Protein AF-A0A8S9RR92-F1 (afdb_monomer_lite)

Structure (mmCIF, N/CA/C/O backbone):
data_AF-A0A8S9RR92-F1
#
_entry.id   AF-A0A8S9RR92-F1
#
loop_
_atom_site.group_PDB
_atom_site.id
_atom_site.type_symbol
_atom_site.label_atom_id
_atom_site.label_alt_id
_atom_site.label_comp_id
_atom_site.label_asym_id
_atom_site.label_entity_id
_atom_site.label_seq_id
_atom_site.pdbx_PDB_ins_code
_atom_site.Cartn_x
_atom_site.Cartn_y
_atom_site.Cartn_z
_atom_site.occupancy
_atom_site.B_iso_or_equiv
_atom_site.auth_seq_id
_atom_site.auth_comp_id
_atom_site.auth_asym_id
_atom_site.auth_atom_id
_atom_site.pdbx_PDB_model_num
ATOM 1 N N . MET A 1 1 ? 17.350 -17.544 -21.702 1.00 54.25 1 MET A N 1
ATOM 2 C CA . MET A 1 1 ? 17.001 -16.109 -21.826 1.00 54.25 1 MET A CA 1
ATOM 3 C C . MET A 1 1 ? 16.226 -15.563 -20.614 1.00 54.25 1 MET A C 1
ATOM 5 O O . MET A 1 1 ? 16.080 -14.356 -20.531 1.00 54.25 1 MET A O 1
ATOM 9 N N . GLU A 1 2 ? 15.805 -16.392 -19.646 1.00 56.56 2 GLU A N 1
ATOM 10 C CA . GLU A 1 2 ? 15.041 -15.963 -18.448 1.00 56.56 2 GLU A CA 1
ATOM 11 C C . GLU A 1 2 ? 15.918 -15.575 -17.231 1.00 56.56 2 GLU A C 1
ATOM 13 O O . GLU A 1 2 ? 15.430 -15.015 -16.256 1.00 56.56 2 GLU A O 1
ATOM 18 N N . GLU A 1 3 ? 17.230 -15.828 -17.272 1.00 54.72 3 GLU A N 1
ATOM 19 C CA . GLU A 1 3 ? 18.135 -15.647 -16.118 1.00 54.72 3 GLU A CA 1
ATOM 20 C C . GLU A 1 3 ? 18.650 -14.202 -15.940 1.00 54.72 3 GLU A C 1
ATOM 22 O O . GLU A 1 3 ? 19.183 -13.842 -14.895 1.00 54.72 3 GLU A O 1
ATOM 27 N N . LEU A 1 4 ? 18.460 -13.332 -16.940 1.00 56.84 4 LEU A N 1
ATOM 28 C CA . LEU A 1 4 ? 18.869 -11.919 -16.877 1.00 56.84 4 LEU A CA 1
ATOM 29 C C . LEU A 1 4 ? 17.819 -11.010 -16.220 1.00 56.84 4 LEU A C 1
ATOM 31 O O . LEU A 1 4 ? 18.132 -9.880 -15.841 1.00 56.84 4 LEU A O 1
ATOM 35 N N . VAL A 1 5 ? 16.583 -11.490 -16.054 1.00 64.44 5 VAL A N 1
ATOM 36 C CA . VAL A 1 5 ? 15.483 -10.723 -15.447 1.00 64.44 5 VAL A CA 1
ATOM 37 C C . VAL A 1 5 ? 15.742 -10.427 -13.957 1.00 64.44 5 VAL A C 1
ATOM 39 O O . VAL A 1 5 ? 15.617 -9.262 -13.570 1.00 64.44 5 VAL A O 1
ATOM 42 N N . PRO A 1 6 ? 16.185 -11.394 -13.122 1.00 60.12 6 PRO A N 1
ATOM 43 C CA . PRO A 1 6 ? 16.526 -11.138 -11.719 1.00 60.12 6 PRO A CA 1
ATOM 44 C C . PRO A 1 6 ? 17.733 -10.204 -11.560 1.00 60.12 6 PRO A C 1
ATOM 46 O O . PRO A 1 6 ? 17.743 -9.339 -10.688 1.00 60.12 6 PRO A O 1
ATOM 49 N N . LEU A 1 7 ? 18.732 -10.323 -12.439 1.00 63.88 7 LEU A N 1
ATOM 50 C CA . LEU A 1 7 ? 19.932 -9.482 -12.423 1.00 63.88 7 LEU A CA 1
ATOM 51 C C . LEU A 1 7 ? 19.608 -8.022 -12.792 1.00 63.88 7 LEU A C 1
ATOM 53 O O . LEU A 1 7 ? 20.133 -7.083 -12.194 1.00 63.88 7 LEU A O 1
ATOM 57 N N . LEU A 1 8 ? 18.688 -7.812 -13.739 1.00 62.25 8 LEU A N 1
ATOM 58 C CA . LEU A 1 8 ? 18.192 -6.484 -14.108 1.00 62.25 8 LEU A CA 1
ATOM 59 C C . LEU A 1 8 ? 17.372 -5.833 -12.979 1.00 62.25 8 LEU A C 1
ATOM 61 O O . LEU A 1 8 ? 17.402 -4.617 -12.800 1.00 62.25 8 LEU A O 1
ATOM 65 N N . LEU A 1 9 ? 16.643 -6.634 -12.202 1.00 58.72 9 LEU A N 1
ATOM 66 C CA . LEU A 1 9 ? 15.963 -6.179 -10.987 1.00 58.72 9 LEU A CA 1
ATOM 67 C C . LEU A 1 9 ? 16.964 -5.840 -9.873 1.00 58.72 9 LEU A C 1
ATOM 69 O O . LEU A 1 9 ? 16.770 -4.849 -9.180 1.00 58.72 9 LEU A O 1
ATOM 73 N N . SER A 1 10 ? 18.060 -6.596 -9.759 1.00 59.53 10 SER A N 1
ATOM 74 C CA . SER A 1 10 ? 19.129 -6.356 -8.779 1.00 59.53 10 SER A CA 1
ATOM 75 C C . SER A 1 10 ? 20.015 -5.145 -9.109 1.00 59.53 10 SER A C 1
ATOM 77 O O . SER A 1 10 ? 20.606 -4.561 -8.205 1.00 59.53 10 SER A O 1
ATOM 79 N N . THR A 1 11 ? 20.132 -4.769 -10.385 1.00 60.22 11 THR A N 1
ATOM 80 C CA . THR A 1 11 ? 20.905 -3.597 -10.851 1.00 60.22 11 THR A CA 1
ATOM 81 C C . THR A 1 11 ? 20.082 -2.308 -10.891 1.00 60.22 11 THR A C 1
ATOM 83 O O . THR A 1 11 ? 20.642 -1.212 -10.963 1.00 60.22 11 THR A O 1
ATOM 86 N N . ARG A 1 12 ? 18.749 -2.395 -10.792 1.00 59.75 12 ARG A N 1
ATOM 87 C CA . ARG A 1 12 ? 17.899 -1.236 -10.509 1.00 59.75 12 ARG A CA 1
ATOM 88 C C . ARG A 1 12 ? 18.118 -0.836 -9.053 1.00 59.75 12 ARG A C 1
ATOM 90 O O . ARG A 1 12 ? 17.642 -1.532 -8.174 1.00 59.75 12 ARG A O 1
ATOM 97 N N . HIS A 1 13 ? 18.861 0.257 -8.850 1.00 67.94 13 HIS A N 1
ATOM 98 C CA . HIS A 1 13 ? 19.120 1.003 -7.606 1.00 67.94 13 HIS A CA 1
ATOM 99 C C . HIS A 1 13 ? 18.571 0.349 -6.320 1.00 67.94 13 HIS A C 1
ATOM 101 O O . HIS A 1 13 ? 17.349 0.240 -6.222 1.00 67.94 13 HIS A O 1
ATOM 107 N N . PRO A 1 14 ? 19.400 0.032 -5.302 1.00 66.94 14 PRO A N 1
ATOM 108 C CA . PRO A 1 14 ? 18.986 -0.706 -4.093 1.00 66.94 14 PRO A CA 1
ATOM 109 C C . PRO A 1 14 ? 17.749 -0.116 -3.397 1.00 66.94 14 PRO A C 1
ATOM 111 O O . PRO A 1 14 ? 16.910 -0.849 -2.885 1.00 66.94 14 PRO A O 1
ATOM 114 N N . PHE A 1 15 ? 17.572 1.201 -3.504 1.00 69.62 15 PHE A N 1
ATOM 115 C CA . PHE A 1 15 ? 16.377 1.933 -3.089 1.00 69.62 15 PHE A CA 1
ATOM 116 C C . PHE A 1 15 ? 15.057 1.364 -3.652 1.00 69.62 15 PHE A C 1
ATOM 118 O O . PHE A 1 15 ? 14.045 1.307 -2.966 1.00 69.62 15 PHE A O 1
ATOM 125 N N . THR A 1 16 ? 15.056 0.903 -4.903 1.00 75.25 16 THR A N 1
ATOM 126 C CA . THR A 1 16 ? 13.878 0.322 -5.569 1.00 75.25 16 THR A CA 1
ATOM 127 C C . THR A 1 16 ? 13.505 -1.031 -4.971 1.00 75.25 16 THR A C 1
ATOM 129 O O . THR A 1 16 ? 12.319 -1.339 -4.863 1.00 75.25 16 THR A O 1
ATOM 132 N N . ALA A 1 17 ? 14.502 -1.835 -4.586 1.00 80.12 17 ALA A N 1
ATOM 133 C CA . ALA A 1 17 ? 14.278 -3.127 -3.948 1.00 80.12 17 ALA A CA 1
ATOM 134 C C . ALA A 1 17 ? 13.691 -2.945 -2.541 1.00 80.12 17 ALA A C 1
ATOM 136 O O . ALA A 1 17 ? 12.688 -3.575 -2.218 1.00 80.12 17 ALA A O 1
ATOM 137 N N . GLU A 1 18 ? 14.243 -2.016 -1.759 1.00 82.38 18 GLU A N 1
ATOM 138 C CA . GLU A 1 18 ? 13.765 -1.685 -0.412 1.00 82.38 18 GLU A CA 1
ATOM 139 C C . GLU A 1 18 ? 12.327 -1.140 -0.427 1.00 82.38 18 GLU A C 1
ATOM 141 O O . GLU A 1 18 ? 11.462 -1.610 0.314 1.00 82.38 18 GLU A O 1
ATOM 146 N N . VAL A 1 19 ? 12.020 -0.211 -1.341 1.00 83.50 19 VAL A N 1
ATOM 147 C CA . VAL A 1 19 ? 10.655 0.312 -1.519 1.00 83.50 19 VAL A CA 1
ATOM 148 C C . VAL A 1 19 ? 9.675 -0.800 -1.904 1.00 83.50 19 VAL A C 1
ATOM 150 O O . VAL A 1 19 ? 8.551 -0.823 -1.402 1.00 83.50 19 VAL A O 1
ATOM 153 N N . LEU A 1 20 ? 10.074 -1.736 -2.773 1.00 83.56 20 LEU A N 1
ATOM 154 C CA . LEU A 1 20 ? 9.211 -2.844 -3.188 1.00 83.56 20 LEU A CA 1
ATOM 155 C C . LEU A 1 20 ? 9.000 -3.872 -2.067 1.00 83.56 20 LEU A C 1
ATOM 157 O O . LEU A 1 20 ? 7.897 -4.403 -1.940 1.00 83.56 20 LEU A O 1
ATOM 161 N N . GLU A 1 21 ? 10.014 -4.135 -1.242 1.00 86.25 21 GLU A N 1
ATOM 162 C CA . GLU A 1 21 ? 9.907 -5.006 -0.069 1.00 86.25 21 GLU A CA 1
ATOM 163 C C . GLU A 1 21 ? 8.936 -4.426 0.965 1.00 86.25 21 GLU A C 1
ATOM 165 O O . GLU A 1 21 ? 7.990 -5.104 1.380 1.00 86.25 21 GLU A O 1
ATOM 170 N N . LEU A 1 22 ? 9.112 -3.150 1.323 1.00 85.69 22 LEU A N 1
ATOM 171 C CA . LEU A 1 22 ? 8.226 -2.450 2.253 1.00 85.69 22 LEU A CA 1
ATOM 172 C C . LEU A 1 22 ? 6.790 -2.392 1.717 1.00 85.69 22 LEU A C 1
ATOM 174 O O . LEU A 1 22 ? 5.843 -2.722 2.436 1.00 85.69 22 LEU A O 1
ATOM 178 N N . ALA A 1 23 ? 6.617 -2.054 0.436 1.00 81.81 23 ALA A N 1
ATOM 179 C CA . ALA A 1 23 ? 5.306 -2.039 -0.205 1.00 81.81 23 ALA A CA 1
ATOM 180 C C . ALA A 1 23 ? 4.676 -3.441 -0.276 1.00 81.81 23 ALA A C 1
ATOM 182 O O . ALA A 1 23 ? 3.466 -3.590 -0.100 1.00 81.81 23 ALA A O 1
ATOM 183 N N . GLY A 1 24 ? 5.483 -4.484 -0.483 1.00 84.75 24 GLY A N 1
ATOM 184 C CA . GLY A 1 24 ? 5.040 -5.874 -0.471 1.00 84.75 24 GLY A CA 1
ATOM 185 C C . GLY A 1 24 ? 4.576 -6.337 0.905 1.00 84.75 24 GLY A C 1
ATOM 186 O O . GLY A 1 24 ? 3.559 -7.023 1.006 1.00 84.75 24 GLY A O 1
ATOM 187 N N . ASN A 1 25 ? 5.265 -5.930 1.969 1.00 88.12 25 ASN A N 1
ATOM 188 C CA . ASN A 1 25 ? 4.868 -6.245 3.339 1.00 88.12 25 ASN A CA 1
ATOM 189 C C . ASN A 1 25 ? 3.569 -5.526 3.731 1.00 88.12 25 ASN A C 1
ATOM 191 O O . ASN A 1 25 ? 2.653 -6.174 4.236 1.00 88.12 25 ASN A O 1
ATOM 195 N N . ALA A 1 26 ? 3.426 -4.243 3.385 1.00 83.06 26 ALA A N 1
ATOM 196 C CA . ALA A 1 26 ? 2.175 -3.506 3.577 1.00 83.06 26 ALA A CA 1
ATOM 197 C C . ALA A 1 26 ? 1.006 -4.112 2.770 1.00 83.06 26 ALA A C 1
ATOM 199 O O . ALA A 1 26 ? -0.104 -4.258 3.275 1.00 83.06 26 ALA A O 1
ATOM 200 N N . SER A 1 27 ? 1.252 -4.534 1.524 1.00 82.75 27 SER A N 1
ATOM 201 C CA . SER A 1 27 ? 0.245 -5.174 0.664 1.00 82.75 27 SER A CA 1
ATOM 202 C C . SER A 1 27 ? -0.281 -6.490 1.251 1.00 82.75 27 SER A C 1
ATOM 204 O O . SER A 1 27 ? -1.473 -6.781 1.129 1.00 82.75 27 SER A O 1
ATOM 206 N N . LYS A 1 28 ? 0.593 -7.286 1.887 1.00 85.19 28 LYS A N 1
ATOM 207 C CA . LYS A 1 28 ? 0.217 -8.536 2.569 1.00 85.19 28 LYS A CA 1
ATOM 208 C C . LYS A 1 28 ? -0.677 -8.266 3.777 1.00 85.19 28 LYS A C 1
ATOM 210 O O . LYS A 1 28 ? -1.688 -8.948 3.927 1.00 85.19 28 LYS A O 1
ATOM 215 N N . ASP A 1 29 ? -0.327 -7.267 4.583 1.00 84.69 29 ASP A N 1
ATOM 216 C CA . ASP A 1 29 ? -1.099 -6.865 5.764 1.00 84.69 29 ASP A CA 1
ATOM 217 C C . ASP A 1 29 ? -2.502 -6.366 5.377 1.00 84.69 29 ASP A C 1
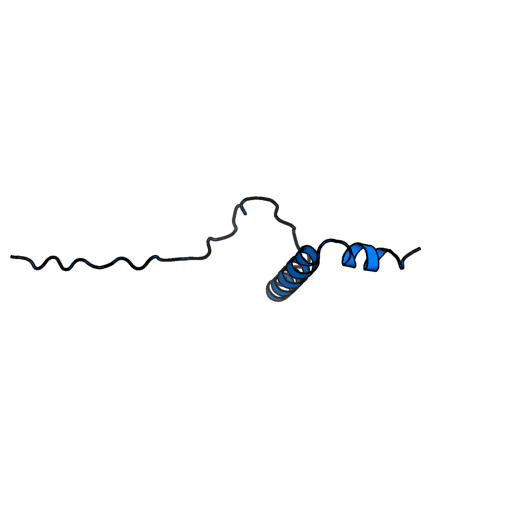ATOM 219 O O . ASP A 1 29 ? -3.518 -6.792 5.926 1.00 84.69 29 ASP A O 1
ATOM 223 N N . LEU A 1 30 ? -2.576 -5.578 4.301 1.00 78.31 30 LEU A N 1
ATOM 224 C CA . LEU A 1 30 ? -3.824 -5.051 3.742 1.00 78.31 30 LEU A CA 1
ATOM 225 C C . LEU A 1 30 ? -4.604 -6.062 2.874 1.00 78.31 30 LEU A C 1
ATOM 227 O O . LEU A 1 30 ? -5.659 -5.721 2.340 1.00 78.31 30 LEU A O 1
ATOM 231 N N . LYS A 1 31 ? -4.113 -7.302 2.704 1.00 83.19 31 LYS A N 1
ATOM 232 C CA . LYS A 1 31 ? -4.696 -8.361 1.844 1.00 83.19 31 LYS A CA 1
ATOM 233 C C . LYS A 1 31 ? -4.962 -7.931 0.391 1.00 83.19 31 LYS A C 1
ATOM 235 O O . LYS A 1 31 ? -5.822 -8.501 -0.287 1.00 83.19 31 LYS A O 1
ATOM 240 N N . VAL A 1 32 ? -4.212 -6.959 -0.122 1.00 76.19 32 VAL A N 1
ATOM 241 C CA . VAL A 1 32 ? -4.308 -6.509 -1.517 1.00 76.19 32 VAL A CA 1
ATOM 242 C C . VAL A 1 32 ? -3.275 -7.239 -2.378 1.00 76.19 32 VAL A C 1
ATOM 244 O O . VAL A 1 32 ? -2.176 -7.553 -1.931 1.00 76.19 32 VAL A O 1
ATOM 247 N N . LYS A 1 33 ? -3.639 -7.571 -3.624 1.00 75.12 33 LYS A N 1
ATOM 248 C CA . LYS A 1 33 ? -2.794 -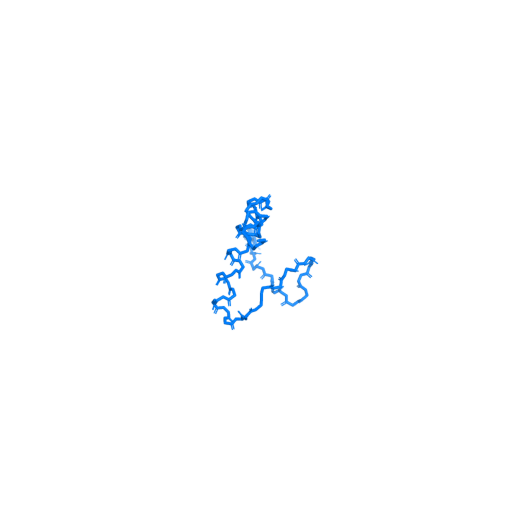8.366 -4.544 1.00 75.12 33 LYS A CA 1
ATOM 249 C C . LYS A 1 33 ? -1.869 -7.530 -5.435 1.00 75.12 33 LYS A C 1
ATOM 251 O O . LYS A 1 33 ? -1.039 -8.101 -6.134 1.00 75.12 33 LYS A O 1
ATOM 256 N N . ARG A 1 34 ? -2.052 -6.207 -5.491 1.00 75.31 34 ARG A N 1
ATOM 257 C CA . ARG A 1 34 ? -1.327 -5.322 -6.414 1.00 75.31 34 ARG A CA 1
ATOM 258 C C . ARG A 1 34 ? -0.700 -4.160 -5.656 1.00 75.31 34 ARG A C 1
ATOM 260 O O . ARG A 1 34 ? -1.406 -3.424 -4.977 1.00 75.31 34 ARG A O 1
ATOM 267 N N . ILE A 1 35 ? 0.609 -4.000 -5.829 1.00 70.69 35 ILE A N 1
ATOM 268 C CA . ILE A 1 35 ? 1.371 -2.840 -5.368 1.00 70.69 35 ILE A CA 1
ATOM 269 C C . ILE A 1 35 ? 1.295 -1.785 -6.475 1.00 70.69 35 ILE A C 1
ATOM 271 O O . ILE A 1 35 ? 1.847 -1.980 -7.558 1.00 70.69 35 ILE A O 1
ATOM 275 N N . THR A 1 36 ? 0.586 -0.685 -6.227 1.00 72.38 36 THR A N 1
ATOM 276 C CA . THR A 1 36 ? 0.526 0.450 -7.156 1.00 72.38 36 THR A CA 1
ATOM 277 C C . THR A 1 36 ? 1.660 1.412 -6.817 1.00 72.38 36 THR A C 1
ATOM 279 O O . THR A 1 36 ? 1.695 1.961 -5.720 1.00 72.38 36 THR A O 1
ATOM 282 N N . LEU A 1 37 ? 2.595 1.628 -7.748 1.00 65.94 37 LEU A N 1
ATOM 283 C CA . LEU A 1 37 ? 3.595 2.692 -7.630 1.00 65.94 37 LEU A CA 1
ATOM 284 C C . LEU A 1 37 ? 2.891 4.039 -7.809 1.00 65.94 37 LEU A C 1
ATOM 286 O O . LEU A 1 37 ? 2.605 4.451 -8.934 1.00 65.94 37 LEU A O 1
ATOM 290 N N . ILE A 1 38 ? 2.581 4.710 -6.702 1.00 65.62 38 ILE A N 1
ATOM 291 C CA . ILE A 1 38 ? 1.957 6.031 -6.737 1.00 65.62 38 ILE A CA 1
ATOM 292 C C . ILE A 1 38 ? 3.058 7.069 -6.969 1.00 65.62 38 ILE A C 1
ATOM 294 O O . ILE A 1 38 ? 3.935 7.264 -6.131 1.00 65.62 38 ILE A O 1
ATOM 298 N N . LYS A 1 39 ? 3.033 7.724 -8.132 1.00 55.09 39 LYS A N 1
ATOM 299 C CA . LYS A 1 39 ? 3.838 8.918 -8.413 1.00 55.09 39 LYS A CA 1
ATOM 300 C C . LYS A 1 39 ? 2.928 10.136 -8.265 1.00 55.09 39 LYS A C 1
ATOM 302 O O . LYS A 1 39 ? 2.120 10.396 -9.150 1.00 55.09 39 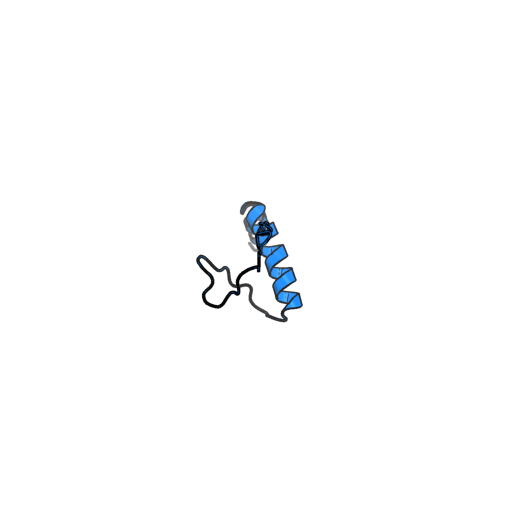LYS A O 1
ATOM 307 N N . GLY A 1 40 ? 3.064 10.859 -7.156 1.00 63.84 40 GLY A N 1
ATOM 308 C CA . GLY A 1 40 ? 2.288 12.069 -6.858 1.00 63.84 40 GLY A CA 1
ATOM 309 C C . GLY A 1 40 ? 1.468 11.966 -5.571 1.00 63.84 40 GLY A C 1
ATOM 310 O O . GLY A 1 40 ? 1.347 10.889 -4.991 1.00 63.84 40 GLY A O 1
ATOM 311 N N . THR A 1 41 ? 0.947 13.109 -5.119 1.00 64.69 41 THR A N 1
ATOM 312 C CA . THR A 1 41 ? 0.038 13.244 -3.969 1.00 64.69 41 THR A CA 1
ATOM 313 C C . THR A 1 41 ? -1.064 12.185 -4.031 1.00 64.69 41 THR A C 1
ATOM 315 O O . THR A 1 41 ? -1.763 12.081 -5.038 1.00 64.69 41 THR A O 1
ATOM 318 N N . ILE A 1 42 ? -1.188 11.376 -2.974 1.00 69.75 42 ILE A N 1
ATOM 319 C CA . ILE A 1 42 ? -2.183 10.303 -2.905 1.00 69.75 42 ILE A CA 1
ATOM 320 C C . ILE A 1 42 ? -3.548 10.934 -2.631 1.00 69.75 42 ILE A C 1
ATOM 322 O O . ILE A 1 42 ? -3.872 11.223 -1.480 1.00 69.75 42 ILE A O 1
ATOM 326 N N . ASP A 1 43 ? -4.366 11.124 -3.663 1.00 56.09 43 ASP A N 1
ATOM 327 C CA . ASP A 1 43 ? -5.772 11.468 -3.449 1.00 56.09 43 ASP A CA 1
ATOM 328 C C . ASP A 1 43 ? -6.459 10.301 -2.721 1.00 56.09 43 ASP A C 1
ATOM 330 O O . ASP A 1 43 ? -6.504 9.171 -3.209 1.00 56.09 43 ASP A O 1
ATOM 334 N N . GLY A 1 44 ? -6.923 10.563 -1.496 1.00 67.81 44 GLY A N 1
ATOM 335 C CA . GLY A 1 44 ? -7.519 9.565 -0.599 1.00 67.81 44 GLY A CA 1
ATOM 336 C C . GLY A 1 44 ? -6.540 8.833 0.330 1.00 67.81 44 GLY A C 1
ATOM 337 O O . GLY A 1 44 ? -6.979 8.035 1.157 1.00 67.81 44 GLY A O 1
ATOM 338 N N . GLY A 1 45 ? -5.233 9.104 0.249 1.00 69.38 45 GLY A N 1
ATOM 339 C CA . GLY A 1 45 ? -4.261 8.643 1.241 1.00 69.38 45 GLY A CA 1
ATOM 340 C C . GLY A 1 45 ? -4.299 9.579 2.440 1.00 69.38 45 GLY A C 1
ATOM 341 O O . GLY A 1 45 ? -3.905 10.735 2.325 1.00 69.38 45 GLY A O 1
ATOM 342 N N . GLY A 1 46 ? -4.818 9.107 3.574 1.00 72.19 46 GLY A N 1
ATOM 343 C CA . GLY A 1 46 ? -4.867 9.897 4.804 1.00 72.19 46 GLY A CA 1
ATOM 344 C C . GLY A 1 46 ? -3.505 10.496 5.176 1.00 72.19 46 GLY A C 1
ATOM 345 O O . GLY A 1 46 ? -2.447 9.998 4.796 1.00 72.19 46 GLY A O 1
ATOM 346 N N . VAL A 1 47 ? -3.530 11.584 5.934 1.00 77.25 47 VAL A N 1
ATOM 347 C CA . VAL A 1 47 ? -2.313 12.223 6.443 1.00 77.25 47 VAL A CA 1
ATOM 348 C C . VAL A 1 47 ? -1.748 11.422 7.614 1.00 77.25 47 VAL A C 1
ATOM 350 O O . VAL A 1 47 ? -2.513 10.915 8.433 1.00 77.25 47 VAL A O 1
ATOM 353 N N . ILE A 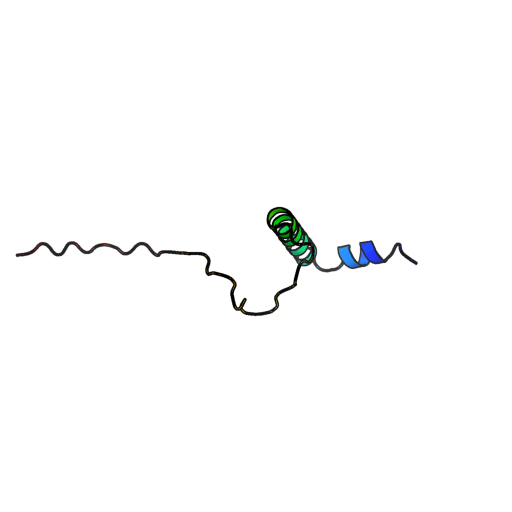1 48 ? -0.420 11.330 7.734 1.00 81.31 48 ILE A N 1
ATOM 354 C CA . ILE A 1 48 ? 0.204 10.865 8.979 1.00 81.31 48 ILE A CA 1
ATOM 355 C C . ILE A 1 48 ? -0.065 11.959 10.021 1.00 81.31 48 ILE A C 1
ATOM 357 O O . ILE A 1 48 ? 0.440 13.073 9.856 1.00 81.31 48 ILE A O 1
ATOM 361 N N . PRO A 1 49 ? -0.879 11.703 11.060 1.00 73.62 49 PRO A N 1
ATOM 362 C CA . PRO A 1 49 ? -1.220 12.738 12.020 1.00 73.62 49 PRO A CA 1
ATOM 363 C C . PRO A 1 49 ? 0.031 13.127 12.813 1.00 73.62 49 PRO A C 1
ATOM 365 O O . PRO A 1 49 ? 0.625 12.307 13.512 1.00 73.62 49 PRO A O 1
ATOM 368 N N . HIS A 1 50 ? 0.430 14.392 12.696 1.00 85.81 50 HIS A N 1
ATOM 369 C CA . HIS A 1 50 ? 1.530 14.981 13.449 1.00 85.81 50 HIS A CA 1
ATOM 370 C C . HIS A 1 50 ? 1.033 16.259 14.125 1.00 85.81 50 HIS A C 1
ATOM 372 O O . HIS A 1 50 ? 0.663 17.222 13.457 1.00 85.81 50 HIS A O 1
ATOM 378 N N . ILE A 1 51 ? 0.984 16.250 15.457 1.00 83.75 51 ILE A N 1
ATOM 379 C CA . ILE A 1 51 ? 0.536 17.391 16.259 1.00 83.75 51 ILE A CA 1
ATOM 380 C C . ILE A 1 51 ? 1.774 18.038 16.875 1.00 83.75 51 ILE A C 1
ATOM 382 O O . ILE A 1 51 ? 2.458 17.426 17.698 1.00 83.75 51 ILE A O 1
ATOM 386 N N . HIS A 1 52 ? 2.053 19.283 16.495 1.00 80.50 52 HIS A N 1
ATOM 387 C CA . HIS A 1 52 ? 3.081 20.079 17.156 1.00 80.50 52 HIS A CA 1
ATOM 388 C C . HIS A 1 52 ? 2.589 20.490 18.546 1.00 80.50 52 HIS A C 1
ATOM 390 O O . HIS A 1 52 ? 1.496 21.035 18.695 1.00 80.50 52 HIS A O 1
ATOM 396 N N . LYS A 1 53 ? 3.404 20.230 19.572 1.00 80.50 53 LYS A N 1
ATOM 397 C CA . LYS A 1 53 ? 3.107 20.624 20.951 1.00 80.50 53 LYS A CA 1
ATOM 398 C C . LYS A 1 53 ? 3.050 22.153 21.024 1.00 80.50 53 LYS A C 1
ATOM 400 O O . LYS A 1 53 ? 4.070 22.809 20.834 1.00 80.50 53 LYS A O 1
ATOM 405 N N . GLN A 1 54 ? 1.873 22.718 21.277 1.00 77.12 54 GLN A N 1
ATOM 406 C CA . GLN A 1 54 ? 1.747 24.144 21.568 1.00 77.12 54 GLN A CA 1
ATOM 407 C C . GLN A 1 54 ? 2.124 24.377 23.037 1.00 77.12 54 GLN A C 1
ATOM 409 O O . GLN A 1 54 ? 1.728 23.608 23.914 1.00 77.12 54 GLN A O 1
ATOM 414 N N . PHE A 1 55 ? 2.942 25.397 23.301 1.00 67.69 55 PHE A N 1
ATOM 415 C CA . PHE A 1 55 ? 3.176 25.874 24.662 1.00 67.69 55 PHE A CA 1
ATOM 416 C C . PHE A 1 55 ? 1.928 26.637 25.114 1.00 67.69 55 PHE A C 1
ATOM 418 O O . PHE A 1 55 ? 1.525 27.601 24.465 1.00 67.69 55 PHE A O 1
ATOM 425 N N . ASN A 1 56 ? 1.305 26.188 26.203 1.00 64.31 56 ASN A N 1
ATOM 426 C CA . ASN A 1 56 ? 0.248 26.942 26.866 1.00 64.31 56 ASN A CA 1
ATOM 427 C C . ASN A 1 56 ? 0.907 28.133 27.560 1.00 64.31 56 ASN A C 1
ATOM 429 O O . ASN A 1 56 ? 1.674 27.940 28.501 1.00 64.31 56 ASN A O 1
ATOM 433 N N . ASN A 1 57 ? 0.626 29.347 27.097 1.00 60.75 57 ASN A N 1
ATOM 434 C CA . ASN A 1 57 ? 0.937 30.531 27.881 1.00 60.75 57 ASN A CA 1
ATOM 435 C C . ASN A 1 57 ? -0.176 30.651 28.922 1.00 60.75 57 ASN A C 1
ATOM 437 O O . ASN A 1 57 ? -1.317 30.947 28.566 1.00 60.75 57 ASN A O 1
ATOM 441 N N . GLU A 1 58 ? 0.138 30.356 30.181 1.00 65.12 58 GLU A N 1
ATOM 442 C CA . GLU A 1 58 ? -0.727 30.691 31.310 1.00 65.12 58 GLU A CA 1
ATOM 443 C C . GLU A 1 58 ? -0.955 32.207 31.285 1.00 65.12 58 GLU A C 1
ATOM 445 O O . GLU A 1 58 ? -0.044 32.996 31.527 1.00 65.12 58 GLU A O 1
ATOM 450 N N . THR A 1 59 ? -2.159 32.639 30.914 1.00 58.97 59 THR A N 1
ATOM 451 C CA . THR A 1 59 ? -2.618 33.978 31.272 1.00 58.97 59 THR A CA 1
ATOM 452 C C . THR A 1 59 ? -3.175 33.870 32.678 1.00 58.97 59 THR A C 1
ATOM 454 O O . THR A 1 59 ? -4.338 33.503 32.856 1.00 58.97 59 THR A O 1
ATOM 457 N N . ASP A 1 60 ? -2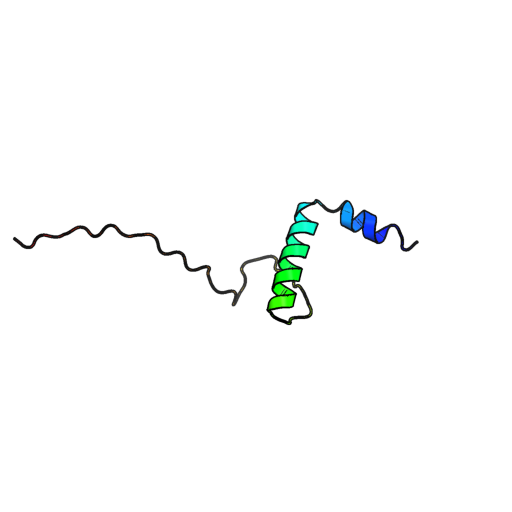.331 34.155 33.667 1.00 57.50 60 ASP A N 1
ATOM 458 C CA . ASP A 1 60 ? -2.796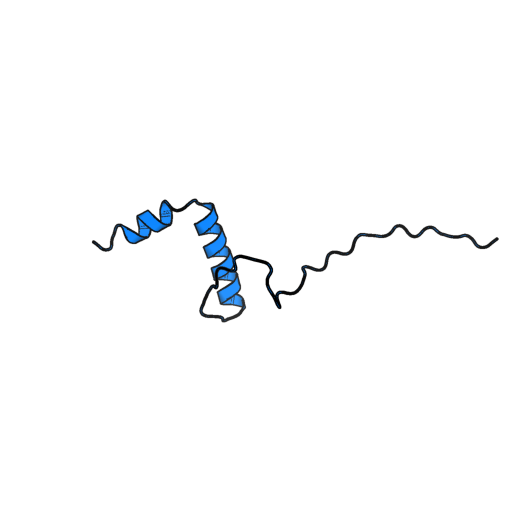 34.501 35.004 1.00 57.50 60 ASP A CA 1
ATOM 459 C C . ASP A 1 60 ? -3.756 35.689 34.861 1.00 57.50 60 ASP A C 1
ATOM 461 O O . ASP A 1 60 ? -3.382 36.774 34.406 1.00 57.50 60 ASP A O 1
ATOM 465 N N . TYR A 1 61 ? -5.032 35.452 35.161 1.00 61.88 61 TYR A N 1
ATOM 466 C CA . TYR A 1 61 ? -6.029 36.511 35.246 1.00 61.88 61 TYR A CA 1
ATOM 467 C C . TYR A 1 61 ? -5.654 37.422 36.424 1.00 61.88 61 TYR A C 1
ATOM 469 O O . TYR A 1 61 ? -5.625 36.960 37.565 1.00 61.88 61 TYR A O 1
ATOM 477 N N . ASN A 1 62 ? -5.359 38.695 36.129 1.00 56.69 62 ASN A N 1
ATOM 478 C CA . ASN A 1 62 ? -5.312 39.776 37.122 1.00 56.69 62 ASN A CA 1
ATOM 479 C C . ASN A 1 62 ? -6.725 40.189 37.539 1.00 56.69 62 ASN A C 1
ATOM 481 O O . ASN A 1 62 ? -7.592 40.270 36.635 1.00 56.69 62 ASN A O 1
#

Organism: Brassica cretica (NCBI:txid69181)

pLDDT: mean 70.92, std 10.26, range [54.25, 88.12]

Secondary structure (DSSP, 8-state):
--THHHHHHHHS-HHHHHHHHHHHHHHHHTT-S------S--TT------------------

Foldseek 3Di:
DPPCVVVVVVPPPVVVVVVVVVQVVVCVVVVHDDRDPDDDDDPVPDDPDDDDDDDDDDPPDD

Sequence (62 aa):
MEELVPLLLSTRHPFTAEVLELAGNASKDLKVKRITLIKGTIDGGGVIPHIHKQFNNETDYN

Radius of gyration: 21.86 Å; chains: 1; bounding box: 28×56×59 Å

InterPro domains:
  IPR009072 Histone-fold [G3DSA:1.10.20.10] (7-61)
  IPR009072 Histone-fold [SSF47113] (15-36)